Protein AF-X1RNU7-F1 (afdb_monomer_lite)

Radius of gyration: 14.79 Å; chains: 1; bounding box: 33×33×41 Å

Structure (mmCIF, N/CA/C/O backbone):
data_AF-X1RNU7-F1
#
_entry.id   AF-X1RNU7-F1
#
loop_
_atom_site.group_PDB
_atom_site.id
_atom_site.type_symbol
_atom_site.label_atom_id
_atom_site.label_alt_id
_atom_site.label_comp_id
_atom_site.label_asym_id
_atom_site.label_entity_id
_atom_site.label_seq_id
_atom_site.pdbx_PDB_ins_code
_atom_site.Cartn_x
_atom_site.Cartn_y
_atom_site.Cartn_z
_atom_site.occupancy
_atom_site.B_iso_or_equiv
_atom_site.auth_seq_id
_atom_site.auth_comp_id
_atom_site.auth_asym_id
_atom_site.auth_atom_id
_atom_site.pdbx_PDB_model_num
ATOM 1 N N . MET A 1 1 ? -15.401 19.640 29.545 1.00 81.19 1 MET A N 1
ATOM 2 C CA . MET A 1 1 ? -16.181 18.683 28.725 1.00 81.19 1 MET A CA 1
ATOM 3 C C . MET A 1 1 ? -15.665 18.619 27.288 1.00 81.19 1 MET A C 1
ATOM 5 O O . MET A 1 1 ? -15.239 17.552 26.879 1.00 81.19 1 MET A O 1
ATOM 9 N N . ILE A 1 2 ? -15.587 19.743 26.561 1.00 86.62 2 ILE A N 1
ATOM 10 C CA . ILE A 1 2 ? -15.043 19.797 25.184 1.00 86.62 2 ILE A CA 1
ATOM 11 C C . ILE A 1 2 ? -13.585 19.307 25.106 1.00 86.62 2 ILE A C 1
ATOM 13 O O . ILE A 1 2 ? -13.260 18.484 24.261 1.00 86.62 2 ILE A O 1
ATOM 17 N N . THR A 1 3 ? -12.725 19.717 26.042 1.00 87.38 3 THR A N 1
ATOM 18 C CA . THR A 1 3 ? -11.320 19.269 26.107 1.00 87.38 3 THR A CA 1
ATOM 19 C C . THR A 1 3 ? -11.182 17.753 26.269 1.00 87.38 3 THR A C 1
ATOM 21 O O . THR A 1 3 ? -10.278 17.153 25.701 1.00 87.38 3 THR A O 1
ATOM 24 N N . LEU A 1 4 ? -12.100 17.122 27.009 1.00 88.62 4 LEU A N 1
ATOM 25 C CA . LEU A 1 4 ? -12.097 15.675 27.2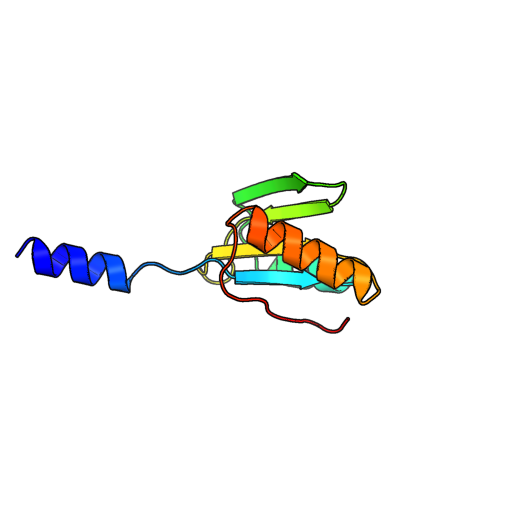32 1.00 88.62 4 LEU A CA 1
ATOM 26 C C . LEU A 1 4 ? -12.508 14.916 25.961 1.00 88.62 4 LEU A C 1
ATOM 28 O O . LEU A 1 4 ? -11.926 13.887 25.646 1.00 88.62 4 LEU A O 1
ATOM 32 N N . ILE A 1 5 ? -13.467 15.463 25.206 1.00 85.44 5 ILE A N 1
ATOM 33 C CA . ILE A 1 5 ? -13.890 14.931 23.904 1.00 85.44 5 ILE A CA 1
ATOM 34 C C . ILE A 1 5 ? -12.758 15.044 22.874 1.00 85.44 5 ILE A C 1
ATOM 36 O O . ILE A 1 5 ? -12.491 14.081 22.164 1.00 85.44 5 ILE A O 1
ATOM 40 N N . ILE A 1 6 ? -12.052 16.180 22.826 1.00 82.75 6 ILE A N 1
ATOM 41 C CA . ILE A 1 6 ? -10.892 16.365 21.937 1.00 82.75 6 ILE A CA 1
ATOM 42 C C . ILE A 1 6 ? -9.774 15.373 22.287 1.00 82.75 6 ILE A C 1
ATOM 44 O O . ILE A 1 6 ? -9.213 14.751 21.390 1.00 82.75 6 ILE A O 1
ATOM 48 N N . LEU A 1 7 ? -9.500 15.164 23.578 1.00 82.31 7 LEU A N 1
ATOM 49 C CA . LEU A 1 7 ? -8.503 14.193 24.032 1.00 82.31 7 LEU A CA 1
ATOM 50 C C . LEU A 1 7 ? -8.874 12.756 23.625 1.00 82.31 7 LEU A C 1
ATOM 52 O O . LEU A 1 7 ? -8.030 12.029 23.112 1.00 82.31 7 LEU A O 1
ATOM 56 N N . LEU A 1 8 ? -10.139 12.360 23.798 1.00 80.38 8 LEU A N 1
ATOM 57 C CA . LEU A 1 8 ? -10.650 11.051 23.370 1.00 80.38 8 LEU A CA 1
ATOM 58 C C . LEU A 1 8 ? -10.566 10.857 21.848 1.00 80.38 8 LEU A C 1
ATOM 60 O O . LEU A 1 8 ? -10.202 9.776 21.392 1.00 80.38 8 LEU A O 1
ATOM 64 N N . LEU A 1 9 ? -10.852 11.901 21.065 1.00 75.81 9 LEU A N 1
ATOM 65 C CA . LEU A 1 9 ? -10.715 11.873 19.607 1.00 75.81 9 LEU A CA 1
ATOM 66 C C . LEU A 1 9 ? -9.252 11.717 19.178 1.00 75.81 9 LEU A C 1
ATOM 68 O O . LEU A 1 9 ? -8.969 10.884 18.318 1.00 75.81 9 LEU A O 1
ATOM 72 N N . SER A 1 10 ? -8.318 12.438 19.806 1.00 73.44 10 SER A N 1
ATOM 73 C CA . SER A 1 10 ? -6.879 12.290 19.543 1.00 73.44 10 SER A CA 1
ATOM 74 C C . SER A 1 10 ? -6.354 10.892 19.875 1.00 73.44 10 SER A C 1
ATOM 76 O O . SER A 1 10 ? -5.516 10.379 19.143 1.00 73.44 10 SER A O 1
ATOM 78 N N . LEU A 1 11 ? -6.877 10.242 20.920 1.00 73.88 11 LEU A N 1
ATOM 79 C CA . LEU A 1 11 ? -6.514 8.863 21.272 1.00 73.88 11 LEU A CA 1
ATOM 80 C C . LEU A 1 11 ? -7.073 7.810 20.296 1.00 73.88 11 LEU A C 1
ATOM 82 O O . LEU A 1 11 ? -6.620 6.670 20.311 1.00 73.88 11 LEU A O 1
ATOM 86 N N . SER A 1 12 ? -8.054 8.172 19.463 1.00 70.81 12 SER A N 1
ATOM 87 C CA . SER A 1 12 ? -8.711 7.254 18.519 1.00 70.81 12 SER A CA 1
ATOM 88 C C . SER A 1 12 ? -8.137 7.282 17.099 1.00 70.81 12 SER A C 1
ATOM 90 O O . SER A 1 12 ? -8.561 6.488 16.258 1.00 70.81 12 SER A O 1
ATOM 92 N N . GLN A 1 13 ? -7.198 8.187 16.803 1.00 67.00 13 GLN A N 1
ATOM 93 C CA . GLN A 1 13 ? -6.639 8.307 15.459 1.00 67.00 13 GLN A CA 1
ATOM 94 C C . GLN A 1 13 ? -5.677 7.153 15.181 1.00 67.00 13 GLN A C 1
ATOM 96 O O . GLN A 1 13 ? -4.594 7.074 15.751 1.00 67.00 13 GLN A O 1
ATOM 101 N N . GLN A 1 14 ? -6.095 6.241 14.305 1.00 70.00 14 GLN A N 1
ATOM 102 C CA . GLN A 1 14 ? -5.232 5.174 13.817 1.00 70.00 14 GLN A CA 1
ATOM 103 C C . GLN A 1 14 ? -4.362 5.712 12.685 1.00 70.00 14 GLN A C 1
ATOM 105 O O . GLN A 1 14 ? -4.880 6.180 11.668 1.00 70.00 14 GLN A O 1
ATOM 110 N N . GLU A 1 15 ? -3.045 5.645 12.860 1.00 80.00 15 GLU A N 1
ATOM 111 C CA . GLU A 1 15 ? -2.108 6.007 11.803 1.00 80.00 15 GLU A CA 1
ATOM 112 C C . GLU A 1 15 ? -2.088 4.921 10.716 1.00 80.00 15 GLU A C 1
ATOM 114 O O . GLU A 1 15 ? -2.068 3.728 11.034 1.00 80.00 15 GLU A O 1
ATOM 119 N N . PRO A 1 16 ? -2.094 5.303 9.428 1.00 83.88 16 PRO A N 1
ATOM 120 C CA . PRO A 1 16 ? -2.033 4.341 8.340 1.00 83.88 16 PRO A CA 1
ATOM 121 C C . PRO A 1 16 ? -0.703 3.577 8.315 1.00 83.88 16 PRO A C 1
ATOM 123 O O . PRO A 1 16 ? 0.374 4.168 8.430 1.00 83.88 16 PRO A O 1
ATOM 126 N N . ILE A 1 17 ? -0.788 2.255 8.129 1.00 89.12 17 ILE A N 1
ATOM 127 C CA . ILE A 1 17 ? 0.359 1.337 8.020 1.00 89.12 17 ILE A CA 1
ATOM 128 C C . ILE A 1 17 ? 0.702 1.050 6.565 1.00 89.12 17 ILE A C 1
ATOM 130 O O . ILE A 1 17 ? -0.169 0.858 5.722 1.00 89.12 17 ILE A O 1
ATOM 134 N N . GLY A 1 18 ? 1.993 1.002 6.263 1.00 89.00 18 GLY A N 1
ATOM 135 C CA . GLY A 1 18 ? 2.492 0.825 4.904 1.00 89.00 18 GLY A CA 1
ATOM 136 C C . GLY A 1 18 ? 3.130 -0.505 4.737 1.00 89.00 18 GLY A C 1
ATOM 137 O O . GLY A 1 18 ? 4.064 -0.866 5.458 1.00 89.00 18 GLY A O 1
ATOM 138 N N . ILE A 1 19 ? 2.620 -1.197 3.740 1.00 90.94 19 ILE A N 1
ATOM 139 C CA . ILE A 1 19 ? 2.976 -2.560 3.454 1.00 90.94 19 ILE A CA 1
ATOM 140 C C . ILE A 1 19 ? 3.660 -2.553 2.096 1.00 90.94 19 ILE A C 1
ATOM 142 O O . ILE A 1 19 ? 3.058 -2.249 1.063 1.00 90.94 19 ILE A O 1
ATOM 146 N N . ILE A 1 20 ? 4.961 -2.828 2.129 1.00 91.56 20 ILE A N 1
ATOM 147 C CA . ILE A 1 20 ? 5.796 -2.926 0.939 1.00 91.56 20 ILE A CA 1
ATOM 148 C C . ILE A 1 20 ? 6.030 -4.407 0.664 1.00 91.56 20 ILE A C 1
ATOM 150 O O . ILE A 1 20 ? 6.613 -5.102 1.495 1.00 91.56 20 ILE A O 1
ATOM 154 N N . SER A 1 21 ? 5.617 -4.858 -0.516 1.00 91.75 21 SER A N 1
ATOM 155 C CA . SER A 1 21 ? 5.834 -6.227 -0.989 1.00 91.75 21 SER A CA 1
ATOM 156 C C . SER A 1 21 ? 6.865 -6.246 -2.113 1.00 91.75 21 SER A C 1
ATOM 158 O O . SER A 1 21 ? 6.893 -5.348 -2.966 1.00 91.75 21 SER A O 1
ATOM 160 N N . ALA A 1 22 ? 7.719 -7.268 -2.135 1.00 90.06 22 ALA A N 1
ATOM 161 C CA . ALA A 1 22 ? 8.687 -7.449 -3.214 1.00 90.06 22 ALA A CA 1
ATOM 162 C C . ALA A 1 22 ? 8.067 -8.206 -4.397 1.00 90.06 22 ALA A C 1
ATOM 164 O O . ALA A 1 22 ? 8.397 -7.925 -5.552 1.00 90.06 22 ALA A O 1
ATOM 165 N N . LEU A 1 23 ? 7.156 -9.132 -4.097 1.00 90.38 23 LEU A N 1
ATOM 166 C CA . LEU A 1 23 ? 6.549 -10.058 -5.045 1.00 90.38 23 LEU A CA 1
ATOM 167 C C . LEU A 1 23 ? 5.040 -9.817 -5.187 1.00 90.38 23 LEU A C 1
ATOM 169 O O . LEU A 1 23 ? 4.397 -9.249 -4.300 1.00 90.38 23 LEU A O 1
ATOM 173 N N . ASP A 1 24 ? 4.477 -10.239 -6.320 1.00 90.75 24 ASP A N 1
ATOM 174 C CA . ASP A 1 24 ? 3.041 -10.113 -6.585 1.00 90.75 24 ASP A CA 1
ATOM 175 C C . ASP A 1 24 ? 2.219 -11.049 -5.685 1.00 90.75 24 ASP A C 1
ATOM 177 O O . ASP A 1 24 ? 1.153 -10.651 -5.220 1.00 90.75 24 ASP A O 1
ATOM 181 N N . GLU A 1 25 ? 2.728 -12.246 -5.375 1.00 91.75 25 GLU A N 1
ATOM 182 C CA . GLU A 1 25 ? 2.038 -13.228 -4.530 1.00 91.75 25 GLU A CA 1
ATOM 183 C C . GLU A 1 25 ? 1.887 -12.737 -3.084 1.00 91.75 25 GLU A C 1
ATOM 185 O O . GLU A 1 25 ? 0.828 -12.894 -2.480 1.00 91.75 25 GLU A O 1
ATOM 190 N N . GLU A 1 26 ? 2.919 -12.084 -2.541 1.00 89.75 26 GLU A N 1
ATOM 191 C CA . GLU A 1 26 ? 2.869 -11.484 -1.201 1.00 89.75 26 GLU A CA 1
ATOM 192 C C . GLU A 1 26 ? 1.812 -10.379 -1.139 1.00 89.75 26 GLU A C 1
ATOM 194 O O . GLU A 1 26 ? 1.017 -10.319 -0.201 1.00 89.75 26 GLU A O 1
ATOM 199 N N . LEU A 1 27 ? 1.784 -9.514 -2.158 1.00 91.38 27 LEU A N 1
ATOM 200 C CA . LEU A 1 27 ? 0.817 -8.426 -2.234 1.00 91.38 27 LEU A CA 1
ATOM 201 C C . LEU A 1 27 ? -0.612 -8.950 -2.420 1.00 91.38 27 LEU A C 1
ATOM 203 O O . LEU A 1 27 ? -1.542 -8.368 -1.866 1.00 91.38 27 LEU A O 1
ATOM 207 N N . ALA A 1 28 ? -0.792 -10.018 -3.200 1.00 92.50 28 ALA A N 1
ATOM 208 C CA . ALA A 1 28 ? -2.088 -10.654 -3.401 1.00 92.50 28 ALA A CA 1
ATOM 209 C C . ALA A 1 28 ? -2.647 -11.192 -2.080 1.00 92.50 28 ALA A C 1
ATOM 211 O O . ALA A 1 28 ? -3.772 -10.848 -1.731 1.00 92.50 28 ALA A O 1
ATOM 212 N N . PHE A 1 29 ? -1.829 -11.912 -1.306 1.00 91.94 29 PHE A N 1
ATOM 213 C CA . PHE A 1 29 ? -2.220 -12.436 0.004 1.00 91.94 29 PHE A CA 1
ATOM 214 C C . PHE A 1 29 ? -2.676 -11.327 0.966 1.00 91.94 29 PHE A C 1
ATOM 216 O O . PHE A 1 29 ? -3.702 -11.445 1.623 1.00 91.94 29 PHE A O 1
ATOM 223 N N . ILE A 1 30 ? -1.963 -10.198 1.004 1.00 90.69 30 ILE A N 1
ATOM 224 C CA . ILE A 1 30 ? -2.353 -9.046 1.837 1.00 90.69 30 ILE A CA 1
ATOM 225 C C . ILE A 1 30 ? -3.678 -8.430 1.364 1.00 90.69 30 ILE A C 1
ATOM 227 O O . ILE A 1 30 ? -4.486 -7.979 2.174 1.00 90.69 30 ILE A O 1
ATOM 231 N N . LYS A 1 31 ? -3.902 -8.387 0.046 1.00 91.88 31 LYS A N 1
ATOM 232 C CA . LYS A 1 31 ? -5.112 -7.808 -0.545 1.00 91.88 31 LYS A CA 1
ATOM 233 C C . LYS A 1 31 ? -6.365 -8.651 -0.316 1.00 91.88 31 LYS A C 1
ATOM 235 O O . LYS A 1 31 ? -7.449 -8.082 -0.378 1.00 91.88 31 LYS A O 1
ATOM 240 N N . GLU A 1 32 ? -6.240 -9.950 -0.049 1.00 94.00 32 GLU A N 1
ATOM 241 C CA . GLU A 1 32 ? -7.382 -10.822 0.271 1.00 94.00 32 GLU A CA 1
ATOM 242 C C . GLU A 1 32 ? -8.105 -10.373 1.551 1.00 94.00 32 GLU A C 1
ATOM 244 O O . GLU A 1 32 ? -9.334 -10.350 1.589 1.00 94.00 32 GLU A O 1
ATOM 249 N N . ASP A 1 33 ? -7.349 -9.913 2.552 1.00 93.31 33 ASP A N 1
ATOM 250 C CA . ASP A 1 33 ? -7.877 -9.410 3.828 1.00 93.31 33 ASP A CA 1
ATOM 251 C C . ASP A 1 33 ? -8.199 -7.900 3.804 1.00 93.31 33 ASP A C 1
ATOM 253 O O . ASP A 1 33 ? -8.616 -7.315 4.812 1.00 93.31 33 ASP A O 1
ATOM 257 N N . MET A 1 34 ? -7.982 -7.237 2.664 1.00 94.50 34 MET A N 1
ATOM 258 C CA . MET A 1 34 ? -8.068 -5.787 2.538 1.00 94.50 34 MET A CA 1
ATOM 259 C C . MET A 1 34 ? -9.410 -5.338 1.956 1.00 94.50 34 MET A C 1
ATOM 261 O O . MET A 1 34 ? -9.796 -5.697 0.846 1.00 94.50 34 MET A O 1
ATOM 265 N N . VAL A 1 35 ? -10.071 -4.413 2.650 1.00 96.44 35 VAL A N 1
ATOM 266 C CA . VAL A 1 35 ? -11.151 -3.607 2.074 1.00 96.44 35 VAL A CA 1
ATOM 267 C C . VAL A 1 35 ? -10.519 -2.439 1.323 1.00 96.44 35 VAL A C 1
ATOM 269 O O . VAL A 1 35 ? -9.999 -1.506 1.937 1.00 96.44 35 VAL A O 1
ATOM 272 N N . ILE A 1 36 ? -10.531 -2.506 -0.008 1.00 95.06 36 ILE A N 1
ATOM 273 C CA . ILE A 1 36 ? -9.935 -1.489 -0.882 1.00 95.06 36 ILE A CA 1
ATOM 274 C C . ILE A 1 36 ? -10.866 -0.276 -0.975 1.00 95.06 36 ILE A C 1
ATOM 276 O O . ILE A 1 36 ? -12.011 -0.395 -1.402 1.00 95.06 36 ILE A O 1
ATOM 280 N N . GLU A 1 37 ? -10.356 0.901 -0.616 1.00 94.69 37 GLU A N 1
ATOM 281 C CA . GLU A 1 37 ? -11.084 2.175 -0.692 1.00 94.69 37 GLU A CA 1
ATOM 282 C C . GLU A 1 37 ? -10.654 3.000 -1.912 1.00 94.69 37 GLU A C 1
ATOM 284 O O . GLU A 1 37 ? -11.458 3.702 -2.526 1.00 94.69 37 GLU A O 1
ATOM 289 N N . THR A 1 38 ? -9.373 2.939 -2.278 1.00 93.38 38 THR A N 1
ATOM 290 C CA . THR A 1 38 ? -8.810 3.703 -3.395 1.00 93.38 38 THR A CA 1
ATOM 291 C C . THR A 1 38 ? -7.575 3.022 -3.959 1.00 93.38 38 THR A C 1
ATOM 293 O O . THR A 1 38 ? -6.856 2.307 -3.264 1.00 93.38 38 THR A O 1
ATOM 296 N N . VAL A 1 39 ? -7.306 3.276 -5.235 1.00 93.12 39 VAL A N 1
ATOM 297 C CA . VAL A 1 39 ? -6.061 2.893 -5.892 1.00 93.12 39 VAL A CA 1
ATOM 298 C C . VAL A 1 39 ? -5.468 4.131 -6.546 1.00 93.12 39 VAL A C 1
ATOM 300 O O . VAL A 1 39 ? -6.161 4.837 -7.272 1.00 93.12 39 VAL A O 1
ATOM 303 N N . ASP A 1 40 ? -4.189 4.381 -6.295 1.00 90.69 40 ASP A N 1
ATOM 304 C CA . ASP A 1 40 ? -3.456 5.504 -6.867 1.00 90.69 40 ASP A CA 1
ATOM 305 C C . ASP A 1 40 ? -2.152 5.012 -7.502 1.00 90.69 40 ASP A C 1
ATOM 307 O O . ASP A 1 40 ? -1.545 4.046 -7.041 1.00 90.69 40 ASP A O 1
ATOM 311 N N . THR A 1 41 ? -1.713 5.657 -8.578 1.00 89.69 41 THR A N 1
ATOM 312 C CA . THR A 1 41 ? -0.490 5.283 -9.294 1.00 89.69 41 THR A CA 1
ATOM 313 C C . THR A 1 41 ? 0.532 6.404 -9.199 1.00 89.69 41 THR A C 1
ATOM 315 O O . THR A 1 41 ? 0.302 7.514 -9.668 1.00 89.69 41 THR A O 1
ATOM 318 N N . VAL A 1 42 ? 1.696 6.108 -8.620 1.00 87.12 42 VAL A N 1
ATOM 319 C CA . VAL A 1 42 ? 2.787 7.075 -8.427 1.00 87.12 42 VAL A CA 1
ATOM 320 C C . VAL A 1 42 ? 4.083 6.459 -8.913 1.00 87.12 42 VAL A C 1
ATOM 322 O O . VAL A 1 42 ? 4.435 5.355 -8.500 1.00 87.12 42 VAL A O 1
ATOM 325 N N . SER A 1 43 ? 4.810 7.163 -9.781 1.00 86.19 43 SER A N 1
ATOM 326 C CA . SER A 1 43 ? 6.113 6.710 -10.293 1.00 86.19 43 SER A CA 1
ATOM 327 C C . SER A 1 43 ? 6.073 5.268 -10.823 1.00 86.19 43 SER A C 1
ATOM 329 O O . SER A 1 43 ? 6.918 4.446 -10.466 1.00 86.19 43 SER A O 1
ATOM 331 N N . ASN A 1 44 ? 5.053 4.950 -11.632 1.00 87.88 44 ASN A N 1
ATOM 332 C CA . ASN A 1 44 ? 4.799 3.613 -12.189 1.00 87.88 44 ASN A CA 1
ATOM 333 C C . ASN A 1 44 ? 4.518 2.497 -11.159 1.00 87.88 44 ASN A C 1
ATOM 335 O O . ASN A 1 44 ? 4.589 1.316 -11.495 1.00 87.88 44 ASN A O 1
ATOM 339 N N . ARG A 1 45 ? 4.178 2.848 -9.914 1.00 87.88 45 ARG 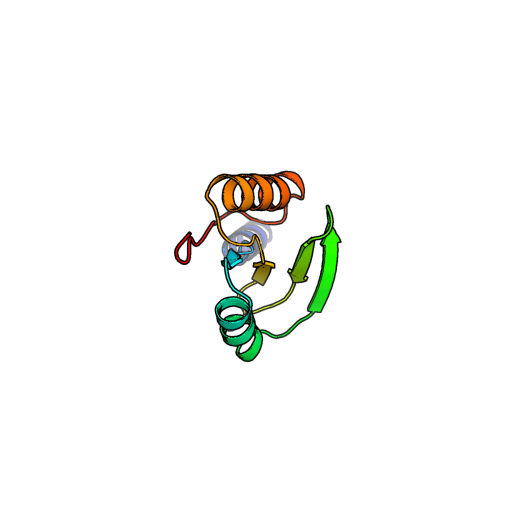A N 1
ATOM 340 C CA . ARG A 1 45 ? 3.798 1.904 -8.855 1.00 87.88 45 ARG A CA 1
ATOM 341 C C . ARG A 1 45 ? 2.352 2.115 -8.445 1.00 87.88 45 ARG A C 1
ATOM 343 O O . ARG A 1 45 ? 1.898 3.250 -8.335 1.00 87.88 45 ARG A O 1
ATOM 350 N N . ILE A 1 46 ? 1.656 1.014 -8.193 1.00 91.88 46 ILE A N 1
ATOM 351 C CA . ILE A 1 46 ? 0.251 1.010 -7.792 1.00 91.88 46 ILE A CA 1
ATOM 352 C C . ILE A 1 46 ? 0.182 0.935 -6.267 1.00 91.88 46 ILE A C 1
ATOM 354 O O . ILE A 1 46 ? 0.590 -0.061 -5.668 1.00 91.88 46 ILE A O 1
ATOM 358 N N . PHE A 1 47 ? -0.354 1.984 -5.660 1.00 91.62 47 PHE A N 1
ATOM 359 C CA . PHE A 1 47 ? -0.643 2.094 -4.239 1.00 91.62 47 PHE A CA 1
ATOM 360 C C . PHE A 1 47 ? -2.116 1.774 -4.027 1.00 91.62 47 PHE A C 1
ATOM 362 O O . PHE A 1 47 ? -2.998 2.445 -4.553 1.00 91.62 47 PHE A O 1
ATOM 369 N N . THR A 1 48 ? -2.385 0.717 -3.274 1.00 94.00 48 THR A N 1
ATOM 370 C CA . THR A 1 48 ? -3.739 0.320 -2.884 1.00 94.00 48 THR A CA 1
ATOM 371 C C . THR A 1 48 ? -3.980 0.837 -1.473 1.00 94.00 48 THR A C 1
ATOM 373 O O . THR A 1 48 ? -3.217 0.505 -0.573 1.00 94.00 48 THR A O 1
ATOM 376 N N . ILE A 1 49 ? -4.995 1.671 -1.289 1.00 92.75 49 ILE A N 1
ATOM 377 C CA . ILE A 1 49 ? -5.331 2.337 -0.028 1.00 92.75 49 ILE A CA 1
ATOM 378 C C . ILE A 1 49 ? -6.646 1.758 0.477 1.00 92.75 49 ILE A C 1
ATOM 380 O O . ILE A 1 49 ? -7.581 1.541 -0.298 1.00 92.75 49 ILE A O 1
ATOM 384 N N . GLY A 1 50 ? -6.718 1.491 1.774 1.00 93.25 50 GLY A N 1
ATOM 385 C CA . GLY A 1 50 ? -7.912 0.922 2.376 1.00 93.25 50 GLY A CA 1
ATOM 386 C C . GLY A 1 50 ? -7.674 0.473 3.803 1.00 93.25 50 GLY A C 1
ATOM 387 O O . GLY A 1 50 ? -6.911 1.102 4.539 1.00 93.25 50 GLY A O 1
ATOM 388 N N . LYS A 1 51 ? -8.339 -0.611 4.205 1.00 93.75 51 LYS A N 1
ATOM 389 C CA . LYS A 1 51 ? -8.303 -1.105 5.584 1.00 93.75 51 LYS A CA 1
ATOM 390 C C . LYS A 1 51 ? -8.132 -2.614 5.652 1.00 93.75 51 LYS A C 1
ATOM 392 O O . LYS A 1 51 ? -8.807 -3.338 4.931 1.00 93.75 51 LYS A O 1
ATOM 397 N N . ILE A 1 52 ? -7.299 -3.072 6.580 1.00 93.00 52 ILE A N 1
ATOM 398 C CA . ILE A 1 52 ? -7.156 -4.485 6.955 1.00 93.00 52 ILE A CA 1
ATOM 399 C C . ILE A 1 52 ? -7.557 -4.595 8.425 1.00 93.00 52 ILE A C 1
ATOM 401 O O . ILE A 1 52 ? -7.036 -3.860 9.260 1.00 93.00 52 ILE A O 1
ATOM 405 N N . TYR A 1 53 ? -8.532 -5.447 8.748 1.00 90.88 53 TYR A N 1
ATOM 406 C CA . TYR A 1 53 ? -9.088 -5.570 10.109 1.00 90.88 53 TYR A CA 1
ATOM 407 C C . TYR A 1 53 ? -9.498 -4.224 10.751 1.00 90.88 53 TYR A C 1
ATOM 409 O O . TYR A 1 53 ? -9.358 -4.016 11.954 1.00 90.88 53 TYR A O 1
ATOM 417 N N . GLY A 1 54 ? -9.995 -3.283 9.938 1.00 88.94 54 GLY A N 1
ATOM 418 C CA . GLY A 1 54 ? -10.381 -1.933 10.371 1.00 88.94 54 GLY A CA 1
ATOM 419 C C . GLY A 1 54 ? -9.224 -0.936 10.501 1.00 88.94 54 GLY A C 1
ATOM 420 O O . GLY A 1 54 ? -9.484 0.254 10.667 1.00 88.94 54 GLY A O 1
ATOM 421 N N . MET A 1 55 ? -7.979 -1.391 10.359 1.00 89.06 55 MET A N 1
ATOM 422 C CA . MET A 1 55 ? -6.780 -0.566 10.435 1.00 89.06 55 MET A CA 1
ATOM 423 C C . MET A 1 55 ? -6.459 0.069 9.078 1.00 89.06 55 MET A C 1
ATOM 425 O O . MET A 1 55 ? -6.340 -0.666 8.092 1.00 89.06 55 MET A O 1
ATOM 429 N N . PRO A 1 56 ? -6.310 1.404 8.992 1.00 91.06 56 PRO A N 1
ATOM 430 C CA . PRO A 1 56 ? -5.920 2.071 7.757 1.00 91.06 56 PRO A CA 1
ATOM 431 C C . PRO A 1 56 ? -4.567 1.557 7.264 1.00 91.06 56 PRO A C 1
ATOM 433 O O . PRO A 1 56 ? -3.608 1.451 8.029 1.00 91.06 56 PRO A O 1
ATOM 436 N N . CYS A 1 57 ? -4.476 1.233 5.978 1.00 91.12 57 CYS A N 1
ATOM 437 C CA . CYS A 1 57 ? -3.246 0.736 5.386 1.00 91.12 57 CYS A CA 1
ATOM 438 C C . CYS A 1 57 ? -3.088 1.123 3.913 1.00 91.12 57 CYS A C 1
ATOM 440 O O . CYS A 1 57 ? -4.052 1.406 3.195 1.00 91.12 57 CYS A O 1
ATOM 442 N N . VAL A 1 58 ? -1.832 1.119 3.473 1.00 92.12 58 VAL A N 1
ATOM 443 C CA . VAL A 1 58 ? -1.411 1.395 2.104 1.00 92.12 58 VAL A CA 1
ATOM 444 C C . VAL A 1 58 ? -0.484 0.273 1.655 1.00 92.12 58 VAL A C 1
ATOM 446 O O . VAL A 1 58 ? 0.594 0.089 2.215 1.00 92.12 58 VAL A O 1
ATOM 449 N N . CYS A 1 59 ? -0.887 -0.468 0.629 1.00 92.06 59 CYS A N 1
ATOM 450 C CA . CYS A 1 59 ? -0.136 -1.596 0.090 1.00 92.06 59 CYS A CA 1
ATOM 451 C C . CYS A 1 59 ? 0.461 -1.246 -1.275 1.00 92.06 59 CYS A C 1
ATOM 453 O O . CYS A 1 59 ? -0.232 -0.711 -2.144 1.00 92.06 59 CYS A O 1
ATOM 455 N N .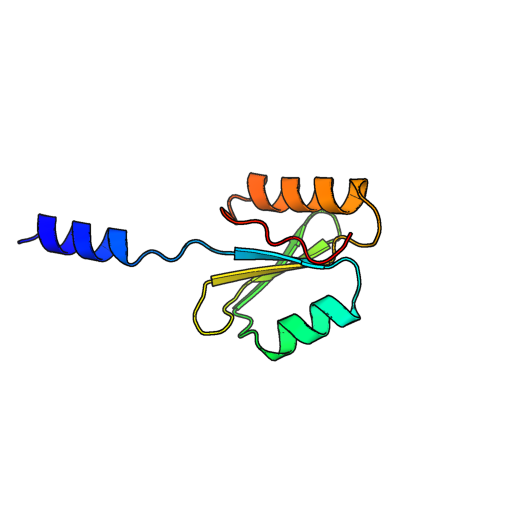 VAL A 1 60 ? 1.733 -1.575 -1.494 1.00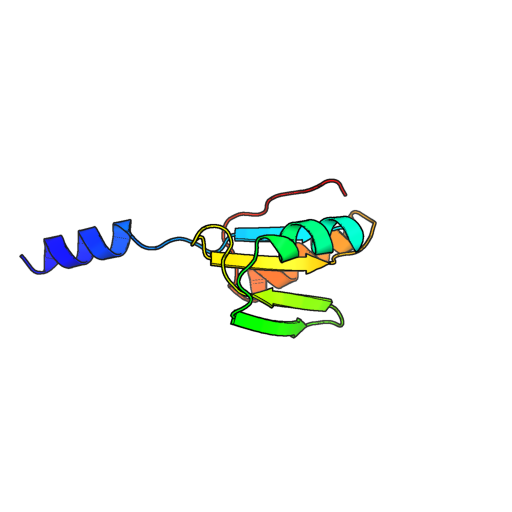 92.69 60 VAL A N 1
ATOM 456 C CA . VAL A 1 60 ? 2.437 -1.300 -2.753 1.00 92.69 60 VAL A CA 1
ATOM 457 C C . VAL A 1 60 ? 3.453 -2.392 -3.072 1.00 92.69 60 VAL A C 1
ATOM 459 O O . VAL A 1 60 ? 4.157 -2.889 -2.191 1.00 92.69 60 VAL A O 1
ATOM 462 N N . LYS A 1 61 ? 3.582 -2.732 -4.360 1.00 93.12 61 LYS A N 1
ATOM 463 C CA . LYS A 1 61 ? 4.691 -3.559 -4.845 1.00 93.12 61 LYS A CA 1
ATOM 464 C C . LYS A 1 61 ? 5.913 -2.685 -5.120 1.00 93.12 61 LYS A C 1
ATOM 466 O O . LYS A 1 61 ? 5.894 -1.868 -6.041 1.00 93.12 61 LYS A O 1
ATOM 471 N N . ALA A 1 62 ? 6.988 -2.885 -4.362 1.00 90.12 62 ALA A N 1
ATOM 472 C CA . ALA A 1 62 ? 8.279 -2.261 -4.643 1.00 90.12 62 ALA A CA 1
ATOM 473 C C . ALA A 1 62 ? 9.048 -2.988 -5.753 1.00 90.12 62 ALA A C 1
ATOM 475 O O . ALA A 1 62 ? 9.767 -2.340 -6.515 1.00 90.12 62 ALA A O 1
ATOM 476 N N . GLY A 1 63 ? 8.883 -4.311 -5.854 1.00 87.81 63 GLY A N 1
ATOM 477 C CA . GLY A 1 63 ? 9.762 -5.179 -6.635 1.00 87.81 63 GLY A CA 1
ATOM 478 C C . GLY A 1 63 ? 10.996 -5.614 -5.835 1.00 87.81 63 GLY A C 1
ATOM 479 O O . GLY A 1 63 ? 11.298 -5.066 -4.774 1.00 87.81 63 GLY A O 1
ATOM 480 N N . ILE A 1 64 ? 11.726 -6.601 -6.355 1.00 86.94 64 ILE A N 1
ATOM 481 C CA . ILE A 1 64 ? 12.927 -7.145 -5.707 1.00 86.94 64 ILE A CA 1
ATOM 482 C C . ILE A 1 64 ? 14.051 -6.094 -5.688 1.00 86.94 64 ILE A C 1
ATOM 484 O O . ILE A 1 64 ? 14.274 -5.374 -6.667 1.00 86.94 64 ILE A O 1
ATOM 488 N N . GLY A 1 65 ? 14.791 -6.039 -4.576 1.00 87.50 65 GLY A N 1
ATOM 489 C CA . GLY A 1 65 ? 16.027 -5.268 -4.442 1.00 87.50 65 GLY A CA 1
ATOM 490 C C . GLY A 1 65 ? 15.946 -4.097 -3.460 1.00 87.50 65 GLY A C 1
ATOM 491 O O . GLY A 1 65 ? 14.955 -3.374 -3.366 1.00 87.50 65 GLY A O 1
ATOM 492 N N . LYS A 1 66 ? 17.053 -3.860 -2.744 1.00 85.25 66 LYS A N 1
ATOM 493 C CA . LYS A 1 66 ? 17.139 -2.862 -1.659 1.00 85.25 66 LYS A CA 1
ATOM 494 C C . LYS A 1 66 ? 16.859 -1.429 -2.130 1.00 85.25 66 LYS A C 1
ATOM 496 O O . LYS A 1 66 ? 16.247 -0.662 -1.395 1.00 85.25 66 LYS A O 1
ATOM 501 N N . VAL A 1 67 ? 17.276 -1.085 -3.351 1.00 91.25 67 VAL A N 1
ATOM 502 C CA . VAL A 1 67 ? 17.051 0.243 -3.952 1.00 91.25 67 VAL A CA 1
ATOM 503 C C . VAL A 1 67 ? 15.563 0.477 -4.217 1.00 91.25 67 VAL A C 1
ATOM 505 O O . VAL A 1 67 ? 15.035 1.531 -3.879 1.00 91.25 67 VAL A O 1
ATOM 508 N N . ASN A 1 68 ? 14.867 -0.532 -4.743 1.00 89.50 68 ASN A N 1
ATOM 509 C CA . ASN A 1 68 ? 13.436 -0.455 -5.027 1.00 89.50 68 ASN A CA 1
ATOM 510 C C . ASN A 1 68 ? 12.604 -0.279 -3.753 1.00 89.50 68 ASN A C 1
ATOM 512 O O . ASN A 1 68 ? 11.702 0.561 -3.718 1.00 89.50 68 ASN A O 1
ATOM 516 N N . ALA A 1 69 ? 12.933 -1.025 -2.696 1.00 87.88 69 ALA A N 1
ATOM 517 C CA . ALA A 1 69 ? 12.279 -0.867 -1.402 1.00 87.88 69 ALA A CA 1
ATOM 518 C C . ALA A 1 69 ? 12.541 0.515 -0.784 1.00 87.88 69 ALA A C 1
ATOM 520 O O . ALA A 1 69 ? 11.602 1.137 -0.295 1.00 87.88 69 ALA A O 1
ATOM 521 N N . ALA A 1 70 ? 13.778 1.022 -0.854 1.00 89.56 70 ALA A N 1
ATOM 522 C CA . ALA A 1 70 ? 14.120 2.351 -0.344 1.00 89.56 70 ALA A CA 1
ATOM 523 C C . ALA A 1 70 ? 13.360 3.468 -1.080 1.00 89.56 70 ALA A C 1
ATOM 525 O O . ALA A 1 70 ? 12.729 4.296 -0.430 1.00 89.56 70 ALA A O 1
ATOM 526 N N . MET A 1 71 ? 13.330 3.439 -2.418 1.00 90.62 71 MET A N 1
ATOM 527 C CA . MET A 1 71 ? 12.562 4.404 -3.219 1.00 90.62 71 MET A CA 1
ATOM 528 C C . MET A 1 71 ? 11.061 4.336 -2.924 1.00 90.62 71 MET A C 1
ATOM 530 O O . MET A 1 71 ? 10.383 5.355 -2.857 1.00 90.62 71 MET A O 1
ATOM 534 N N . THR A 1 72 ? 10.518 3.131 -2.746 1.00 90.75 72 THR A N 1
ATOM 535 C CA . THR A 1 72 ? 9.088 2.962 -2.455 1.00 90.75 72 THR A CA 1
ATOM 53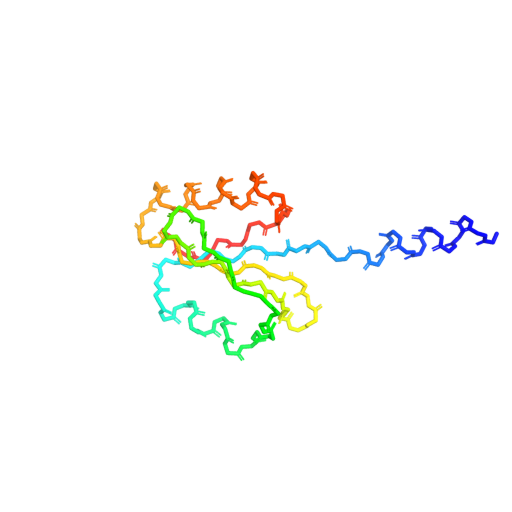6 C C . THR A 1 72 ? 8.739 3.483 -1.060 1.00 90.75 72 THR A C 1
ATOM 538 O O . THR A 1 72 ? 7.714 4.140 -0.895 1.00 90.75 72 THR A O 1
ATOM 541 N N . ALA A 1 73 ? 9.611 3.251 -0.074 1.00 89.50 73 ALA A N 1
ATOM 542 C CA . ALA A 1 73 ? 9.472 3.815 1.265 1.00 89.50 73 ALA A CA 1
ATOM 543 C C . ALA A 1 73 ? 9.551 5.350 1.247 1.00 89.50 73 ALA A C 1
ATOM 545 O O . ALA A 1 73 ? 8.732 6.005 1.884 1.00 89.50 73 ALA A O 1
ATOM 546 N N . GLU A 1 74 ? 10.474 5.924 0.473 1.00 89.56 74 GLU A N 1
ATOM 547 C CA . GLU A 1 74 ? 10.574 7.374 0.285 1.00 89.56 74 GLU A CA 1
ATOM 548 C C . GLU A 1 74 ? 9.279 7.957 -0.299 1.00 89.56 74 GLU A C 1
ATOM 550 O O . GLU A 1 74 ? 8.752 8.930 0.234 1.00 89.56 74 GLU A O 1
ATOM 555 N N . ILE A 1 75 ? 8.706 7.322 -1.329 1.00 88.50 75 ILE A N 1
ATOM 556 C CA . ILE A 1 75 ? 7.428 7.754 -1.914 1.00 88.50 75 ILE A CA 1
ATOM 557 C C . ILE A 1 75 ? 6.293 7.693 -0.878 1.00 88.50 75 ILE A C 1
ATOM 559 O O . ILE A 1 75 ? 5.496 8.627 -0.809 1.00 88.50 75 ILE A O 1
ATOM 563 N N . LEU A 1 76 ? 6.218 6.637 -0.057 1.00 85.56 76 LEU A N 1
ATOM 564 C CA . LEU A 1 76 ? 5.205 6.518 1.005 1.00 85.56 76 LEU A CA 1
ATOM 565 C C . LEU A 1 76 ? 5.316 7.642 2.043 1.00 85.56 76 LEU A C 1
ATOM 567 O O . LEU A 1 76 ? 4.296 8.208 2.442 1.00 85.56 76 LEU A O 1
ATOM 571 N N . ILE A 1 77 ? 6.545 7.973 2.451 1.00 84.38 77 ILE A N 1
ATOM 572 C CA . ILE A 1 77 ? 6.823 9.025 3.435 1.00 84.38 77 ILE A CA 1
ATOM 573 C C . ILE A 1 77 ? 6.499 10.404 2.848 1.00 84.38 77 ILE A C 1
ATOM 575 O O . ILE A 1 77 ? 5.742 11.164 3.446 1.00 84.38 77 ILE A O 1
ATOM 579 N N . LEU A 1 78 ? 7.021 10.723 1.658 1.00 82.94 78 LEU A N 1
ATOM 580 C CA . LEU A 1 78 ? 6.840 12.034 1.021 1.00 82.94 78 LEU A CA 1
ATOM 581 C C . LEU A 1 78 ? 5.381 12.331 0.689 1.00 82.94 78 LEU A C 1
ATO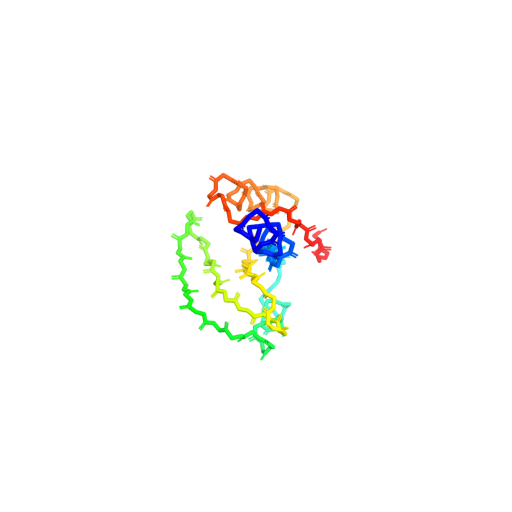M 583 O O . LEU A 1 78 ? 4.943 13.477 0.758 1.00 82.94 78 LEU A O 1
ATOM 587 N N . LYS A 1 79 ? 4.615 11.298 0.341 1.00 73.56 79 LYS A N 1
ATOM 588 C CA . LYS A 1 79 ? 3.199 11.436 0.010 1.00 73.56 79 LYS A CA 1
ATOM 589 C C . LYS A 1 79 ? 2.300 11.456 1.258 1.00 73.56 79 LYS A C 1
ATOM 591 O O . LYS A 1 79 ? 1.081 11.377 1.133 1.00 73.56 79 LYS A O 1
ATOM 596 N N . ASN A 1 80 ? 2.914 11.608 2.440 1.00 59.81 80 ASN A N 1
ATOM 597 C CA . ASN A 1 80 ? 2.293 11.776 3.753 1.00 59.81 80 ASN A CA 1
ATOM 598 C C . ASN A 1 80 ? 1.311 10.647 4.109 1.00 59.81 80 ASN A C 1
ATOM 600 O O . ASN A 1 80 ? 0.319 10.867 4.802 1.00 59.81 80 ASN A O 1
ATOM 604 N N . LEU A 1 81 ? 1.568 9.445 3.585 1.00 58.62 81 LEU A N 1
ATOM 605 C CA . LEU A 1 81 ? 0.643 8.318 3.648 1.00 58.62 81 LEU A CA 1
ATOM 606 C C . LEU A 1 81 ? 0.922 7.377 4.825 1.00 58.62 81 LEU A C 1
ATOM 608 O O . LEU A 1 81 ? 0.108 6.482 5.016 1.00 58.62 81 LEU A O 1
ATOM 612 N N . LEU A 1 82 ? 2.006 7.552 5.608 1.00 50.56 82 LEU A N 1
ATOM 613 C CA . LEU A 1 82 ? 2.450 6.533 6.569 1.00 50.56 82 LEU A CA 1
ATOM 614 C C . LEU A 1 82 ? 3.372 6.980 7.722 1.00 50.56 82 LEU A C 1
ATOM 616 O O . LEU A 1 82 ? 4.337 7.701 7.475 1.00 50.56 82 LEU A O 1
ATOM 620 N N . PHE A 1 83 ? 3.187 6.394 8.918 1.00 50.00 83 PHE A N 1
ATOM 621 C CA . PHE A 1 83 ? 4.129 6.481 10.058 1.00 50.00 83 PHE A CA 1
ATOM 622 C C . PHE A 1 83 ? 4.734 5.127 10.517 1.00 50.00 83 PHE A C 1
ATOM 624 O O . PHE A 1 83 ? 5.617 5.109 11.371 1.00 50.00 83 PHE A O 1
ATOM 631 N N . MET A 1 84 ? 4.369 3.978 9.921 1.00 43.16 84 MET A N 1
ATOM 632 C CA . MET A 1 84 ? 4.933 2.662 10.301 1.00 43.16 84 MET A CA 1
ATOM 633 C C . MET A 1 84 ? 5.233 1.747 9.101 1.00 43.16 84 MET A C 1
ATOM 635 O O . MET A 1 84 ? 4.327 1.155 8.518 1.00 43.16 84 MET A O 1
ATOM 639 N N . LEU A 1 85 ? 6.520 1.588 8.758 1.00 46.75 85 LEU A N 1
ATOM 640 C CA . LEU A 1 85 ? 7.006 0.652 7.732 1.00 46.75 85 LEU A CA 1
ATOM 641 C C . LEU A 1 85 ? 7.065 -0.786 8.281 1.00 46.75 85 LEU A C 1
ATOM 643 O O . LEU A 1 85 ? 7.923 -1.085 9.114 1.00 46.75 85 LEU A O 1
ATOM 647 N N . GLN A 1 86 ? 6.228 -1.701 7.774 1.00 49.06 86 GLN A N 1
ATOM 648 C CA . GLN A 1 86 ? 6.434 -3.141 7.978 1.00 49.06 86 GLN A CA 1
ATOM 649 C C . GLN A 1 86 ? 7.200 -3.743 6.797 1.00 49.06 86 GLN A C 1
ATOM 651 O O . GLN A 1 86 ? 6.739 -3.757 5.657 1.00 49.06 86 GLN A O 1
ATOM 656 N N . LYS A 1 87 ? 8.413 -4.228 7.081 1.00 46.94 87 LYS A N 1
ATOM 657 C CA . LYS A 1 87 ? 9.312 -4.828 6.094 1.00 46.94 87 LYS A CA 1
ATOM 658 C C . LYS A 1 87 ? 9.029 -6.326 5.986 1.00 46.94 87 LYS A C 1
ATOM 660 O O . LYS A 1 87 ? 9.526 -7.108 6.794 1.00 46.94 87 LYS A O 1
ATOM 665 N N . ILE A 1 88 ? 8.258 -6.722 4.981 1.00 48.25 88 ILE A N 1
ATOM 666 C CA . ILE A 1 88 ? 8.175 -8.118 4.540 1.00 48.25 88 ILE A CA 1
ATOM 667 C C . ILE A 1 88 ? 9.316 -8.308 3.524 1.00 48.25 88 ILE A C 1
ATOM 669 O O . ILE A 1 88 ? 9.607 -7.404 2.747 1.00 48.25 88 ILE A O 1
ATOM 673 N N . ARG A 1 89 ? 10.086 -9.388 3.691 1.00 48.78 89 ARG A N 1
ATOM 674 C CA . ARG A 1 89 ? 11.450 -9.634 3.162 1.00 48.78 89 ARG A CA 1
ATOM 675 C C . ARG A 1 89 ? 11.770 -8.954 1.813 1.00 48.78 89 ARG A C 1
ATOM 677 O O . ARG A 1 89 ? 11.111 -9.202 0.814 1.00 48.78 89 ARG A O 1
ATOM 684 N N . VAL A 1 90 ? 12.861 -8.175 1.792 1.00 43.12 90 VAL A N 1
ATOM 685 C CA . VAL A 1 90 ? 13.489 -7.582 0.588 1.00 43.12 90 VAL A CA 1
ATOM 686 C C . VAL A 1 90 ? 14.849 -8.214 0.347 1.00 43.12 90 VAL A C 1
ATOM 688 O O . VAL A 1 90 ? 15.583 -8.354 1.356 1.00 43.12 90 VAL A O 1
#

InterPro domains:
  IPR000845 Nucleoside phosphorylase domain [PF01048] (16-79)
  IPR035994 Nucleoside phosphorylase superfamily [G3DSA:3.40.50.1580] (9-84)
  IPR035994 Nucleoside phosphorylase superfamily [SSF53167] (13-77)

Foldseek 3Di:
DVVVVVVVVVVPDFFAEEAEAQDPVVLVVQCVQFDFDDWDADPNKIWTWGDGVNHTYIYIYQHDDPVSVVVVVVVCVVVVRGDHYDDDDD

pLDDT: mean 83.38, std 13.97, range [43.12, 96.44]

Secondary structure (DSSP, 8-state):
-HHHHHHHHHHT-PPPEEEEESSHHHHHHHHHTEEEEEEEEETTEEEEEEEETTEEEEEEE--SSHHHHHHHHHHHHHTT--SEEEE---

Organism: NCBI:txid412755

Sequence (90 aa):
MITLIILLLSLSQQEPIGIISALDEELAFIKEDMVIETVDTVSNRIFTIGKIYGMPCVCVKAGIGKVNAAMTAEILILKNLLFMLQKIRV